Protein AF-T1ENY6-F1 (afdb_monomer_lite)

Foldseek 3Di:
DPPPPPVPVVVVVVVVVVVVVVVCVLCVVVVVQWDWAFDDPVRPDIDTDGHDPDPVVVVVSVVVCCCPVPVVVLVVVLVVVLVVLVVVVVVVVVVVDPVSVVVSVCSNVVSVVVNVVVVVVVVVVVVVVVVVD

Secondary structure (DSSP, 8-state):
------S-HHHHHHHHHHHHHHHHHHHHHHHHHEEEEEESSS--EEEEEE--S-HHHHHHHHHHHIIIIIIHHHHHHHHHHHHHHHHHHHHHHHHT-TTHHHHHHHHHHHHHHHHHHHHHHHHHHHHHHHHT-

Structure (mmCIF, N/CA/C/O backbone):
data_AF-T1ENY6-F1
#
_entry.id   AF-T1ENY6-F1
#
loop_
_atom_site.group_PDB
_atom_site.id
_atom_site.type_symbol
_atom_site.label_atom_id
_atom_site.label_alt_id
_atom_site.label_comp_id
_atom_site.label_asym_id
_atom_site.label_entity_id
_atom_site.label_seq_id
_atom_site.pdbx_PDB_ins_code
_atom_site.Cartn_x
_atom_site.Cartn_y
_atom_site.Cartn_z
_atom_site.occupancy
_atom_site.B_iso_or_equiv
_atom_site.auth_seq_id
_atom_site.auth_comp_id
_atom_site.auth_asym_id
_atom_site.auth_atom_id
_atom_site.pdbx_PDB_model_num
ATOM 1 N N . MET A 1 1 ? -15.141 -13.770 32.856 1.00 39.59 1 MET A N 1
ATOM 2 C CA . MET A 1 1 ? -15.624 -13.170 31.593 1.00 39.59 1 MET A CA 1
ATOM 3 C C . MET A 1 1 ? -14.987 -13.923 30.437 1.00 39.59 1 MET A C 1
ATOM 5 O O . MET A 1 1 ? -13.797 -13.775 30.210 1.00 39.59 1 MET A O 1
ATOM 9 N N . GLN A 1 2 ? -15.737 -14.799 29.772 1.00 44.44 2 GLN A N 1
ATOM 10 C CA . GLN A 1 2 ? -15.244 -15.564 28.627 1.00 44.44 2 GLN A CA 1
ATOM 11 C C . GLN A 1 2 ? -15.542 -14.727 27.383 1.00 44.44 2 GLN A C 1
ATOM 13 O O . GLN A 1 2 ? -16.673 -14.707 26.898 1.00 44.44 2 GLN A O 1
ATOM 18 N N . THR A 1 3 ? -14.568 -13.939 26.927 1.00 48.69 3 THR A N 1
ATOM 19 C CA . THR A 1 3 ? -14.699 -13.178 25.684 1.00 48.69 3 THR A CA 1
ATOM 20 C C . THR A 1 3 ? -14.804 -14.187 24.548 1.00 48.69 3 THR A C 1
ATOM 22 O O . THR A 1 3 ? -13.827 -14.809 24.137 1.00 48.69 3 THR A O 1
ATOM 25 N N . ARG A 1 4 ? -16.028 -14.419 24.063 1.00 56.47 4 ARG A N 1
ATOM 26 C CA . ARG A 1 4 ? -16.267 -15.185 22.842 1.00 56.47 4 ARG A CA 1
ATOM 27 C C . ARG A 1 4 ? -15.670 -14.366 21.694 1.00 56.47 4 ARG A C 1
ATOM 29 O O . ARG A 1 4 ? -16.382 -13.607 21.046 1.00 56.47 4 ARG A O 1
ATOM 36 N N . PHE A 1 5 ? -14.370 -14.511 21.431 1.00 57.78 5 PHE A N 1
ATOM 37 C CA . PHE A 1 5 ? -13.745 -14.124 20.165 1.00 57.78 5 PHE A CA 1
ATOM 38 C C . PHE A 1 5 ? -14.267 -15.065 19.064 1.00 57.78 5 PHE A C 1
ATOM 40 O O . PHE A 1 5 ? -13.518 -15.760 18.388 1.00 57.78 5 PHE A O 1
ATOM 47 N N . ASN A 1 6 ? -15.582 -15.071 18.842 1.00 52.31 6 ASN A N 1
ATOM 48 C CA . ASN A 1 6 ? -16.212 -15.638 17.655 1.00 52.31 6 ASN A CA 1
ATOM 49 C C . ASN A 1 6 ? -1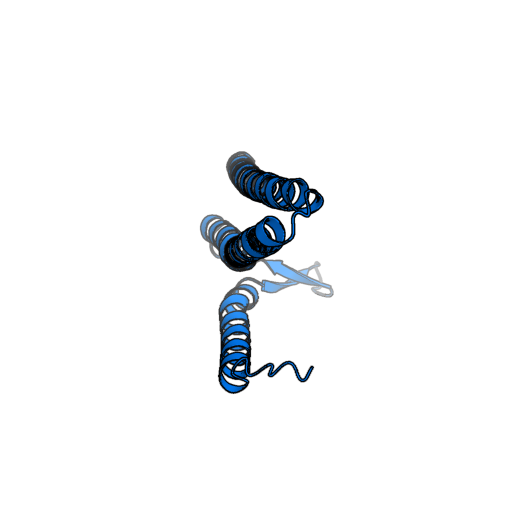5.992 -14.703 16.447 1.00 52.31 6 ASN A C 1
ATOM 51 O O . ASN A 1 6 ? -16.836 -14.611 15.557 1.00 52.31 6 ASN A O 1
ATOM 55 N N . CYS A 1 7 ? -14.843 -14.016 16.382 1.00 55.97 7 CYS A N 1
ATOM 56 C CA . CYS A 1 7 ? -14.331 -13.483 15.130 1.00 55.97 7 CYS A CA 1
ATOM 57 C C . CYS A 1 7 ? -14.100 -14.689 14.226 1.00 55.97 7 CYS A C 1
ATOM 59 O O . CYS A 1 7 ? -13.120 -15.409 14.379 1.00 55.97 7 CYS A O 1
ATOM 61 N N . THR A 1 8 ? -15.085 -14.954 13.367 1.00 69.19 8 THR A N 1
ATOM 62 C CA . THR A 1 8 ? -15.187 -16.092 12.450 1.00 69.19 8 THR A CA 1
ATOM 63 C C . THR A 1 8 ? -13.803 -16.584 11.992 1.00 69.19 8 THR A C 1
ATOM 65 O O . THR A 1 8 ? -13.239 -16.025 11.053 1.00 69.19 8 THR A O 1
ATOM 68 N N . GLN A 1 9 ? -13.235 -17.620 12.627 1.00 76.81 9 GLN A N 1
ATOM 69 C CA . GLN A 1 9 ? -11.878 -18.087 12.292 1.00 76.81 9 GLN A CA 1
ATOM 70 C C . GLN A 1 9 ? -11.753 -18.467 10.811 1.00 76.81 9 GLN A C 1
ATOM 72 O O . GLN A 1 9 ? -10.713 -18.262 10.192 1.00 76.81 9 GLN A O 1
ATOM 77 N N . ASN A 1 10 ? -12.850 -18.925 10.204 1.00 78.44 10 ASN A N 1
ATOM 78 C CA . ASN A 1 10 ? -12.921 -19.193 8.770 1.00 78.44 10 ASN A CA 1
ATOM 79 C C . ASN A 1 10 ? -12.803 -17.921 7.907 1.00 78.44 10 ASN A C 1
ATOM 81 O O . ASN A 1 10 ? -12.259 -17.996 6.810 1.00 78.44 10 ASN A O 1
ATOM 85 N N . ARG A 1 11 ? -13.262 -16.749 8.375 1.00 80.06 11 ARG A N 1
ATOM 86 C CA . ARG A 1 11 ? -13.056 -15.464 7.676 1.00 80.06 11 ARG A CA 1
ATOM 87 C C . ARG A 1 11 ? -11.612 -14.993 7.805 1.00 80.06 11 ARG A C 1
ATOM 89 O O . ARG A 1 11 ? -11.045 -14.562 6.810 1.00 80.06 11 ARG A O 1
ATOM 96 N N . ALA A 1 12 ? -11.007 -15.139 8.986 1.00 86.44 12 ALA A N 1
ATOM 97 C CA . ALA A 1 12 ? -9.602 -14.790 9.197 1.00 86.44 12 ALA A CA 1
ATOM 98 C C . ALA A 1 12 ? -8.673 -15.636 8.310 1.00 86.44 12 ALA A C 1
ATOM 100 O O . ALA A 1 12 ? -7.835 -15.087 7.603 1.00 86.44 12 ALA A O 1
ATOM 101 N N . LYS A 1 13 ? -8.888 -16.959 8.256 1.00 87.12 13 LYS A N 1
ATOM 102 C CA . LYS A 1 13 ? -8.138 -17.861 7.363 1.00 87.12 13 LYS A CA 1
ATOM 103 C C . LYS A 1 13 ? -8.289 -17.471 5.889 1.00 87.12 13 LYS A C 1
ATOM 105 O O . LYS A 1 13 ? -7.290 -17.370 5.187 1.00 87.12 13 LYS A O 1
ATOM 110 N N . LYS A 1 14 ? -9.516 -17.177 5.434 1.00 88.75 14 LYS A N 1
ATOM 111 C CA . LYS A 1 14 ? -9.771 -16.693 4.064 1.00 88.75 14 LYS A CA 1
ATOM 112 C C . LYS A 1 14 ? -9.049 -15.375 3.767 1.00 88.75 14 LYS A C 1
ATOM 114 O O . LYS A 1 14 ? -8.467 -15.245 2.697 1.00 88.75 14 LYS A O 1
ATOM 119 N N . MET A 1 15 ? -9.052 -14.430 4.709 1.00 89.25 15 MET A N 1
ATOM 120 C CA . MET A 1 15 ? -8.352 -13.150 4.567 1.00 89.25 15 MET A CA 1
ATOM 121 C C . MET A 1 15 ? -6.840 -13.349 4.449 1.00 89.25 15 MET A C 1
ATOM 123 O O . MET A 1 15 ? -6.220 -12.759 3.574 1.00 89.25 15 MET A O 1
ATOM 127 N N . VAL A 1 16 ? -6.254 -14.221 5.274 1.00 92.56 16 VAL A N 1
ATOM 128 C CA . VAL A 1 16 ? -4.821 -14.539 5.208 1.00 92.56 16 VAL A CA 1
ATOM 129 C C . VAL A 1 16 ? -4.467 -15.166 3.858 1.00 92.56 16 VAL A C 1
ATOM 131 O O . VAL A 1 16 ? -3.547 -14.688 3.202 1.00 92.56 16 VAL A O 1
ATOM 134 N N . CYS A 1 17 ? -5.220 -16.167 3.390 1.00 94.00 17 CYS A N 1
ATOM 135 C CA . CYS A 1 17 ? -4.996 -16.760 2.065 1.00 94.00 17 CYS A CA 1
ATOM 136 C C . CYS A 1 17 ? -5.106 -15.727 0.934 1.00 94.00 17 CYS A C 1
ATOM 138 O O . CYS A 1 17 ? -4.299 -15.745 0.004 1.00 94.00 17 CYS A O 1
ATOM 140 N N . PHE A 1 18 ? -6.077 -14.814 1.021 1.00 93.19 18 PHE A N 1
ATOM 141 C CA . PHE A 1 18 ? -6.242 -13.735 0.052 1.00 93.19 18 PHE A CA 1
ATOM 142 C C . PHE A 1 18 ? -5.043 -12.781 0.051 1.00 93.19 18 PHE A C 1
ATOM 144 O O . PHE A 1 18 ? -4.493 -12.512 -1.012 1.00 93.19 18 PHE A O 1
ATOM 151 N N . VAL A 1 19 ? -4.595 -12.330 1.228 1.00 92.69 19 VAL A N 1
ATOM 152 C CA . VAL A 1 19 ? -3.431 -11.440 1.363 1.00 92.69 19 VAL A CA 1
ATOM 153 C C . VAL A 1 19 ? -2.178 -12.097 0.799 1.00 92.69 19 VAL A C 1
ATOM 155 O O . VAL A 1 19 ? -1.486 -11.472 0.009 1.00 92.69 19 VAL A O 1
ATOM 158 N N . TRP A 1 20 ? -1.910 -13.362 1.125 1.00 95.62 20 TRP A N 1
ATOM 159 C CA . TRP A 1 20 ? -0.756 -14.080 0.573 1.00 95.62 20 TRP A CA 1
ATOM 160 C C . TRP A 1 20 ? -0.804 -14.193 -0.951 1.00 95.62 20 TRP A C 1
ATOM 162 O O . TRP A 1 20 ? 0.194 -13.926 -1.616 1.00 95.62 20 TRP A O 1
ATOM 172 N N . SER A 1 21 ? -1.967 -14.547 -1.502 1.00 95.62 21 SER A N 1
ATOM 173 C CA . SER A 1 21 ? -2.147 -14.651 -2.955 1.00 95.62 21 SER A CA 1
ATOM 174 C C . SER A 1 21 ? -1.920 -13.299 -3.631 1.00 95.62 21 SER A C 1
ATOM 176 O O . SER A 1 21 ? -1.188 -13.209 -4.614 1.00 95.62 21 SER A O 1
ATOM 178 N N . LEU A 1 22 ? -2.494 -12.233 -3.065 1.00 90.81 22 LEU A N 1
ATOM 179 C CA . LEU A 1 22 ? -2.331 -10.875 -3.564 1.00 90.81 22 LEU A CA 1
ATOM 180 C C . LEU A 1 22 ? -0.868 -10.421 -3.476 1.00 90.81 22 LEU A C 1
ATOM 182 O O . LEU A 1 22 ? -0.353 -9.891 -4.451 1.00 90.81 22 LEU A O 1
ATOM 186 N N . SER A 1 23 ? -0.170 -10.691 -2.371 1.00 91.06 23 SER A N 1
ATOM 187 C CA . SER A 1 23 ? 1.251 -10.361 -2.214 1.00 91.06 23 SER A CA 1
ATOM 188 C C . SER A 1 23 ? 2.124 -11.014 -3.287 1.00 91.06 23 SER A C 1
ATOM 190 O O . SER A 1 23 ? 2.998 -10.351 -3.839 1.00 91.06 23 SER A O 1
ATOM 192 N N . ILE A 1 24 ? 1.876 -12.283 -3.629 1.00 92.38 24 ILE A N 1
ATOM 193 C CA . ILE A 1 24 ? 2.621 -12.984 -4.689 1.00 92.38 24 ILE A CA 1
ATOM 194 C C . ILE A 1 24 ? 2.361 -12.331 -6.052 1.00 92.38 24 ILE A C 1
ATOM 196 O O . ILE A 1 24 ? 3.303 -12.044 -6.794 1.00 92.38 24 ILE A O 1
ATOM 200 N N . ILE A 1 25 ? 1.095 -12.046 -6.369 1.00 91.12 25 ILE A N 1
ATOM 201 C CA . ILE A 1 25 ? 0.712 -11.388 -7.627 1.00 91.12 25 ILE A CA 1
ATOM 202 C C . ILE A 1 25 ? 1.365 -10.007 -7.727 1.00 91.12 25 ILE A C 1
ATOM 204 O O . ILE A 1 25 ? 1.945 -9.674 -8.759 1.00 91.12 25 ILE A O 1
ATOM 208 N N . LEU A 1 26 ? 1.318 -9.219 -6.650 1.00 87.44 26 LEU A N 1
ATOM 209 C CA . LEU A 1 26 ? 1.869 -7.868 -6.640 1.00 87.44 26 LEU A CA 1
ATOM 210 C C . LEU A 1 26 ? 3.406 -7.849 -6.697 1.00 87.44 26 LEU A C 1
ATOM 212 O O . LEU A 1 26 ? 3.980 -6.931 -7.278 1.00 87.44 26 LEU A O 1
ATOM 216 N N . ALA A 1 27 ? 4.074 -8.865 -6.144 1.00 88.50 27 ALA A N 1
ATOM 217 C CA . ALA A 1 27 ? 5.532 -8.995 -6.181 1.00 88.50 27 ALA A CA 1
ATOM 218 C C . ALA A 1 27 ? 6.066 -9.541 -7.517 1.00 88.50 27 ALA A C 1
ATOM 220 O O . ALA A 1 27 ? 7.218 -9.300 -7.867 1.00 88.50 27 ALA A O 1
ATOM 221 N N . THR A 1 28 ? 5.237 -10.251 -8.285 1.00 88.06 28 THR A N 1
ATOM 222 C CA . THR A 1 28 ? 5.598 -10.837 -9.587 1.00 88.06 28 THR A CA 1
ATOM 223 C C . THR A 1 28 ? 6.290 -9.850 -10.552 1.00 88.06 28 THR A C 1
ATOM 225 O O . THR A 1 28 ? 7.360 -10.186 -11.060 1.00 88.06 28 THR A O 1
ATOM 228 N N . PRO A 1 29 ? 5.777 -8.629 -10.802 1.00 83.75 29 PRO A N 1
ATOM 229 C CA . PRO A 1 29 ? 6.436 -7.655 -11.684 1.00 83.75 29 PRO A CA 1
ATOM 230 C C . PRO A 1 29 ? 7.827 -7.194 -11.215 1.00 83.75 29 PRO A C 1
ATOM 232 O O . PRO A 1 29 ? 8.639 -6.805 -12.053 1.00 83.75 29 PRO A O 1
ATOM 235 N N . ILE A 1 30 ? 8.144 -7.284 -9.915 1.00 85.06 30 ILE A N 1
ATOM 236 C CA . ILE A 1 30 ? 9.487 -6.968 -9.392 1.00 85.06 30 ILE A CA 1
ATOM 237 C C . ILE A 1 30 ? 10.517 -7.933 -9.985 1.00 85.06 30 ILE A C 1
ATOM 239 O O . ILE A 1 30 ? 11.586 -7.506 -10.410 1.00 85.06 30 ILE A O 1
ATOM 243 N N . LEU A 1 31 ? 10.169 -9.221 -10.065 1.00 84.06 31 LEU A N 1
ATOM 244 C CA . LEU A 1 31 ? 11.055 -10.264 -10.582 1.00 84.06 31 LEU A CA 1
ATOM 245 C C . LEU A 1 31 ? 11.354 -10.077 -12.072 1.00 84.06 31 LEU A C 1
ATOM 247 O O . LEU A 1 31 ? 12.466 -10.347 -12.503 1.00 84.06 31 LEU A O 1
ATOM 251 N N . TYR A 1 32 ? 10.389 -9.576 -12.848 1.00 82.25 32 TYR A N 1
ATOM 252 C CA . TYR A 1 32 ? 10.604 -9.260 -14.263 1.00 82.25 32 TYR A CA 1
ATOM 253 C C . TYR A 1 32 ? 11.472 -8.015 -14.461 1.00 82.25 32 TYR A C 1
ATOM 255 O O . TYR A 1 32 ? 12.272 -7.963 -15.390 1.00 82.25 32 TYR A O 1
ATOM 263 N N . GLY A 1 33 ? 11.322 -7.011 -13.593 1.00 80.62 33 GLY A N 1
ATOM 264 C CA . GLY A 1 33 ? 12.113 -5.783 -13.654 1.00 80.62 33 GLY A CA 1
ATOM 265 C C . GLY A 1 33 ? 13.551 -5.943 -13.155 1.00 80.62 33 GLY A C 1
ATOM 266 O O . GLY A 1 33 ? 14.366 -5.055 -13.389 1.00 80.62 33 GLY A O 1
ATOM 267 N N . GLN A 1 34 ? 13.886 -7.039 -12.468 1.00 82.94 34 GLN A N 1
ATOM 268 C CA . GLN A 1 34 ? 15.217 -7.301 -11.918 1.00 82.94 34 GLN A CA 1
ATOM 269 C C . GLN A 1 34 ? 15.977 -8.312 -12.780 1.00 82.94 34 GLN A C 1
ATOM 271 O O . GLN A 1 34 ? 15.566 -9.458 -12.918 1.00 82.94 34 GLN A O 1
ATOM 276 N N . SER A 1 35 ? 17.113 -7.904 -13.349 1.00 83.44 35 SER A N 1
AT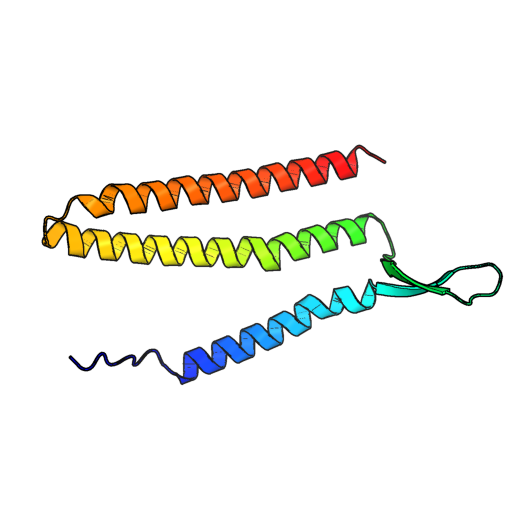OM 277 C CA . SER A 1 35 ? 17.969 -8.780 -14.158 1.00 83.44 35 SER A CA 1
ATOM 278 C C . SER A 1 35 ? 19.392 -8.819 -13.607 1.00 83.44 35 SER A C 1
ATOM 280 O O . SER A 1 35 ? 19.970 -7.786 -13.264 1.00 83.44 35 SER A O 1
ATOM 282 N N . LEU A 1 36 ? 19.969 -10.021 -13.526 1.00 84.19 36 LEU A N 1
ATOM 283 C CA . LEU A 1 36 ? 21.364 -10.220 -13.140 1.00 84.19 36 LEU A CA 1
ATOM 284 C C . LEU A 1 36 ? 22.262 -9.936 -14.348 1.00 84.19 36 LEU A C 1
ATOM 286 O O . LEU A 1 36 ? 22.125 -10.586 -15.384 1.00 84.19 36 LEU A O 1
ATOM 290 N N . ARG A 1 37 ? 23.175 -8.972 -14.227 1.00 81.56 37 ARG A N 1
ATOM 291 C CA . ARG A 1 37 ? 24.083 -8.588 -15.312 1.00 81.56 37 ARG A CA 1
ATOM 292 C C . ARG A 1 37 ? 25.535 -8.713 -14.875 1.00 81.56 37 ARG A C 1
ATOM 294 O O . ARG A 1 37 ? 25.875 -8.292 -13.773 1.00 81.56 37 ARG A O 1
ATOM 301 N N . ALA A 1 38 ? 26.366 -9.260 -15.758 1.00 80.75 38 ALA A N 1
ATOM 302 C CA . ALA A 1 38 ? 27.807 -9.311 -15.567 1.00 80.75 38 ALA A CA 1
ATOM 303 C C . ALA A 1 38 ? 28.437 -7.912 -15.701 1.00 80.75 38 ALA A C 1
ATOM 305 O O . ALA A 1 38 ? 27.982 -7.078 -16.492 1.00 80.75 38 ALA A O 1
ATOM 306 N N . VAL A 1 39 ? 29.474 -7.666 -14.914 1.00 73.38 39 VAL A N 1
ATOM 307 C CA . VAL A 1 39 ? 30.219 -6.414 -14.782 1.00 73.38 39 VAL A CA 1
ATOM 308 C C . VAL A 1 39 ? 31.693 -6.731 -14.801 1.00 73.38 39 VAL A C 1
ATOM 310 O O . VAL A 1 39 ? 32.138 -7.614 -14.075 1.00 73.38 39 VAL A O 1
ATOM 313 N N . GLY A 1 40 ? 32.450 -5.951 -15.559 1.00 71.12 40 GLY A N 1
ATOM 314 C CA . GLY A 1 40 ? 33.889 -6.127 -15.704 1.00 71.12 40 GLY A CA 1
ATOM 315 C C . GLY A 1 40 ? 34.243 -6.605 -17.105 1.00 71.12 40 GLY A C 1
ATOM 316 O O . GLY A 1 40 ? 33.402 -7.172 -17.801 1.00 71.12 40 GLY A O 1
ATOM 317 N N . GLU A 1 41 ? 35.481 -6.338 -17.514 1.00 69.00 41 GLU A N 1
ATOM 318 C CA . GLU A 1 41 ? 36.016 -6.760 -18.816 1.00 69.00 41 GLU A CA 1
ATOM 319 C C . GLU A 1 41 ? 36.039 -8.294 -18.958 1.00 69.00 41 GLU A C 1
ATOM 321 O O . GLU A 1 41 ? 35.811 -8.790 -20.058 1.00 69.00 41 GLU A O 1
ATOM 326 N N . ASP A 1 42 ? 36.168 -9.024 -17.841 1.00 74.75 42 ASP A N 1
ATOM 327 C CA . ASP A 1 42 ? 36.207 -10.496 -17.793 1.00 74.75 42 ASP A CA 1
ATOM 328 C C . ASP A 1 42 ? 34.899 -11.157 -17.301 1.00 74.75 42 ASP A C 1
ATOM 330 O O . ASP A 1 42 ? 34.773 -12.378 -17.297 1.00 74.75 42 ASP A O 1
ATOM 334 N N . GLY A 1 43 ? 33.884 -10.374 -16.910 1.00 69.81 43 GLY A N 1
ATOM 335 C CA . GLY A 1 43 ? 32.578 -10.909 -16.493 1.00 69.81 43 GLY A CA 1
ATOM 336 C C . GLY A 1 43 ? 32.527 -11.588 -15.112 1.00 69.81 43 GLY A C 1
ATOM 337 O O . GLY A 1 43 ? 31.533 -12.246 -14.809 1.00 69.81 43 GLY A O 1
ATOM 338 N N . ASP A 1 44 ? 33.543 -11.400 -14.265 1.00 73.94 44 ASP A N 1
ATOM 339 C CA . ASP A 1 44 ? 33.659 -12.063 -12.953 1.00 73.94 44 ASP A CA 1
ATOM 340 C C . ASP A 1 44 ? 32.734 -11.506 -11.854 1.00 73.94 44 ASP A C 1
ATOM 342 O O . ASP A 1 44 ? 32.545 -12.143 -10.814 1.00 73.94 44 ASP A O 1
ATOM 346 N N . LEU A 1 45 ? 32.128 -10.329 -12.050 1.00 78.56 45 LEU A N 1
ATOM 347 C CA . LEU A 1 45 ? 31.167 -9.762 -11.102 1.00 78.56 45 LEU A CA 1
ATOM 348 C C . LEU A 1 45 ? 29.763 -9.758 -11.690 1.00 78.56 45 LEU A C 1
ATOM 350 O O . LEU A 1 45 ? 29.570 -9.421 -12.849 1.00 78.56 45 LEU A O 1
ATOM 354 N N . PHE A 1 46 ? 28.759 -10.059 -10.869 1.00 82.81 46 PHE A N 1
ATOM 355 C CA . PHE A 1 46 ? 27.353 -9.955 -11.250 1.00 82.81 46 PHE A CA 1
ATOM 356 C C . PHE A 1 46 ? 26.621 -9.012 -10.301 1.00 82.81 46 PHE A C 1
ATOM 358 O O . PHE A 1 46 ? 26.680 -9.175 -9.082 1.00 82.81 46 PHE A O 1
ATOM 365 N N . TRP A 1 47 ? 25.885 -8.051 -10.854 1.00 84.12 47 TRP A N 1
ATOM 366 C CA . TRP A 1 47 ? 24.996 -7.177 -10.089 1.00 84.12 47 TRP A CA 1
ATOM 367 C C . TRP A 1 47 ? 23.551 -7.278 -10.575 1.00 84.12 47 TRP A C 1
ATOM 369 O O . TRP A 1 47 ? 23.273 -7.484 -11.757 1.00 84.12 47 TRP A O 1
ATOM 379 N N . CYS A 1 48 ? 22.613 -7.164 -9.638 1.00 85.00 48 CYS A N 1
ATOM 380 C CA . CYS A 1 48 ? 21.191 -7.116 -9.947 1.00 85.00 48 CYS A CA 1
ATOM 381 C C . CYS A 1 48 ? 20.826 -5.680 -10.330 1.00 85.00 48 CYS A C 1
ATOM 383 O O . CYS A 1 48 ? 20.888 -4.778 -9.493 1.00 85.00 48 CYS A O 1
ATOM 385 N N . VAL A 1 49 ? 20.470 -5.465 -11.596 1.00 82.00 49 VAL A N 1
ATOM 386 C CA . VAL A 1 49 ? 20.133 -4.145 -12.136 1.00 82.00 49 VAL A CA 1
ATOM 387 C C . VAL A 1 49 ? 18.658 -4.128 -12.528 1.00 82.00 49 VAL A C 1
ATOM 389 O O . VAL A 1 49 ? 18.138 -5.094 -13.091 1.00 82.00 49 VAL A O 1
ATOM 392 N N . LYS A 1 50 ? 17.970 -3.020 -12.226 1.00 81.38 50 LYS A N 1
ATOM 393 C CA . LY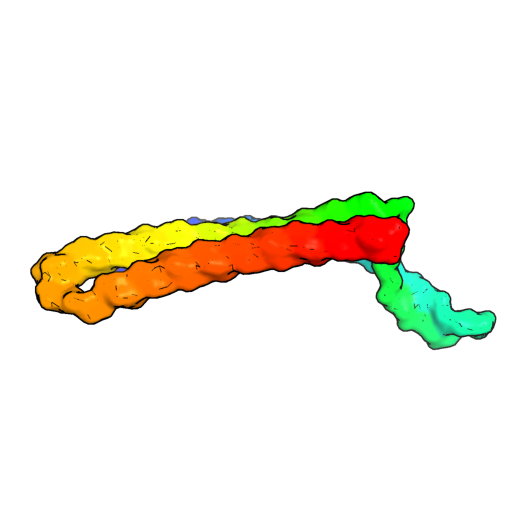S A 1 50 ? 16.604 -2.781 -12.704 1.00 81.38 50 LYS A CA 1
ATOM 394 C C . LYS A 1 50 ? 16.638 -2.544 -14.215 1.00 81.38 50 LYS A C 1
ATOM 396 O O . LYS A 1 50 ? 17.251 -1.580 -14.670 1.00 81.38 50 LYS A O 1
ATOM 401 N N . MET A 1 51 ? 15.982 -3.403 -14.984 1.00 79.50 51 MET A N 1
ATOM 402 C CA . MET A 1 51 ? 15.961 -3.347 -16.442 1.00 79.50 51 MET A CA 1
ATOM 403 C C . MET A 1 51 ? 14.517 -3.172 -16.914 1.00 79.50 51 MET A C 1
ATOM 405 O O . MET A 1 51 ? 13.794 -4.128 -17.169 1.00 79.50 51 MET A O 1
ATOM 409 N N . TRP A 1 52 ? 14.085 -1.914 -16.985 1.00 82.19 52 TRP A N 1
ATOM 410 C CA . TRP A 1 52 ? 12.751 -1.553 -17.458 1.00 82.19 52 TRP A CA 1
ATOM 411 C C . TRP A 1 52 ? 12.793 -1.150 -18.938 1.00 82.19 52 TRP A C 1
ATOM 413 O O . TRP A 1 52 ? 13.730 -0.466 -19.352 1.00 82.19 52 TRP A O 1
ATOM 423 N N . PRO A 1 53 ? 11.773 -1.511 -19.740 1.00 81.75 53 PRO A N 1
ATOM 424 C CA . PRO A 1 53 ? 11.745 -1.223 -21.178 1.00 81.75 53 PRO A CA 1
ATOM 425 C C . PRO A 1 53 ? 11.676 0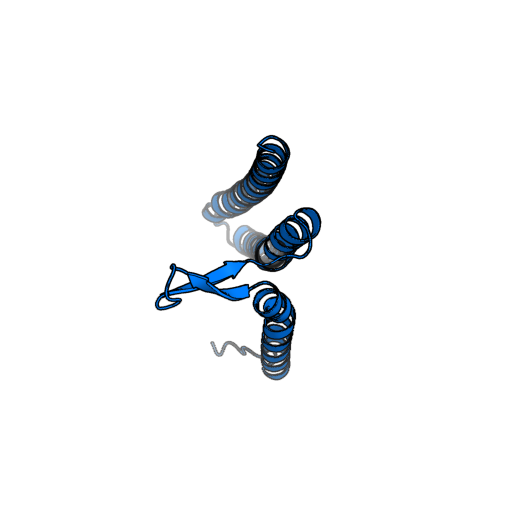.279 -21.483 1.00 81.75 53 PRO A C 1
ATOM 427 O O . PRO A 1 53 ? 12.066 0.721 -22.559 1.00 81.75 53 PRO A O 1
ATOM 430 N N . SER A 1 54 ? 11.177 1.081 -20.541 1.00 84.00 54 SER A N 1
ATOM 431 C CA . SER A 1 54 ? 11.205 2.536 -20.625 1.00 84.00 54 SER A CA 1
ATOM 432 C C . SER A 1 54 ? 11.211 3.159 -19.232 1.00 84.00 54 SER A C 1
ATOM 434 O O . SER A 1 54 ? 10.708 2.578 -18.267 1.00 84.00 54 SER A O 1
ATOM 436 N N . LYS A 1 55 ? 11.714 4.395 -19.146 1.00 80.38 55 LYS A N 1
ATOM 437 C CA . LYS A 1 55 ? 11.667 5.206 -17.921 1.00 80.38 55 LYS A CA 1
ATOM 438 C C . LYS A 1 55 ? 10.243 5.508 -17.455 1.00 80.38 55 LYS A C 1
ATOM 440 O O . LYS A 1 55 ? 10.010 5.648 -16.260 1.00 80.38 55 LYS A O 1
ATOM 445 N N . ALA A 1 56 ? 9.282 5.566 -18.376 1.00 79.75 56 ALA A N 1
ATOM 446 C CA . ALA A 1 56 ? 7.875 5.747 -18.035 1.00 79.75 56 ALA A CA 1
ATOM 447 C C . ALA A 1 56 ? 7.308 4.529 -17.286 1.00 79.75 56 ALA A C 1
ATOM 449 O O . ALA A 1 56 ? 6.613 4.696 -16.287 1.00 79.75 56 ALA A O 1
ATOM 450 N N . VAL A 1 57 ? 7.644 3.311 -17.729 1.00 81.31 57 VAL A N 1
ATOM 451 C CA . VAL A 1 57 ? 7.196 2.063 -17.088 1.00 81.31 57 VAL A CA 1
ATOM 452 C C . VAL A 1 57 ? 7.857 1.873 -15.722 1.00 81.31 57 VAL A C 1
ATOM 454 O O . VAL A 1 57 ? 7.172 1.511 -14.771 1.00 81.31 57 VAL A O 1
ATOM 457 N N . GLU A 1 58 ? 9.151 2.187 -15.606 1.00 82.62 58 GLU A N 1
ATOM 458 C CA . GLU A 1 58 ? 9.879 2.192 -14.327 1.00 82.62 58 GLU A CA 1
ATOM 459 C C . GLU A 1 58 ? 9.181 3.086 -13.289 1.00 82.62 58 GLU A C 1
ATOM 461 O O . GLU A 1 58 ? 8.847 2.633 -12.195 1.00 82.62 58 GLU A O 1
ATOM 466 N N . ARG A 1 59 ? 8.873 4.334 -13.663 1.00 80.75 59 ARG A N 1
ATOM 467 C CA . ARG A 1 59 ? 8.189 5.294 -12.783 1.00 80.75 59 ARG A CA 1
ATOM 468 C C . ARG A 1 59 ? 6.788 4.828 -12.411 1.00 80.75 59 ARG A C 1
ATOM 470 O O . ARG A 1 59 ? 6.425 4.843 -11.240 1.00 80.75 59 ARG A O 1
ATOM 477 N N . LEU A 1 60 ? 5.999 4.397 -13.396 1.00 82.56 60 LEU A N 1
ATOM 478 C CA . LEU A 1 60 ? 4.634 3.935 -13.153 1.00 82.56 60 LEU A CA 1
ATOM 479 C C . LEU A 1 60 ? 4.612 2.750 -12.177 1.00 82.56 60 LEU A C 1
ATOM 481 O O . LEU A 1 60 ? 3.743 2.691 -11.310 1.00 82.56 60 LEU A O 1
ATOM 485 N N . PHE A 1 61 ? 5.586 1.845 -12.283 1.00 83.88 61 PHE A N 1
ATOM 486 C CA . PHE A 1 61 ? 5.732 0.717 -11.373 1.00 83.88 61 PHE A CA 1
ATOM 487 C C . PHE A 1 61 ? 6.055 1.151 -9.935 1.00 83.88 61 PHE A C 1
ATOM 489 O O . PHE A 1 61 ? 5.434 0.660 -8.990 1.00 83.88 61 PHE A O 1
ATOM 496 N N . GLU A 1 62 ? 6.983 2.092 -9.754 1.00 83.00 62 GLU A N 1
ATOM 497 C CA . GLU A 1 62 ? 7.338 2.615 -8.427 1.00 83.00 62 GLU A CA 1
ATOM 498 C C . GLU A 1 62 ? 6.150 3.314 -7.751 1.00 83.00 62 GLU A C 1
ATOM 500 O O . GLU A 1 62 ? 5.864 3.066 -6.576 1.00 83.00 62 GLU A O 1
ATOM 505 N N . ILE A 1 63 ? 5.394 4.109 -8.514 1.00 82.00 63 ILE A N 1
ATOM 506 C CA . ILE A 1 63 ? 4.149 4.744 -8.061 1.00 82.00 63 ILE A CA 1
ATOM 507 C C . ILE A 1 63 ? 3.121 3.691 -7.649 1.00 82.00 63 ILE A C 1
ATOM 509 O O . ILE A 1 63 ? 2.531 3.766 -6.571 1.00 82.00 63 ILE A O 1
ATOM 513 N N . TRP A 1 64 ? 2.908 2.697 -8.505 1.00 82.19 64 TRP A N 1
ATOM 514 C CA . TRP A 1 64 ? 1.932 1.643 -8.278 1.00 82.19 64 TRP A CA 1
ATOM 515 C C . TRP A 1 64 ? 2.247 0.831 -7.011 1.00 82.19 64 TRP A C 1
ATOM 517 O O . TRP A 1 64 ? 1.348 0.590 -6.203 1.00 82.19 64 TRP A O 1
ATOM 527 N N . MET A 1 65 ? 3.522 0.496 -6.779 1.00 83.56 65 MET A N 1
ATOM 528 C CA . MET A 1 65 ? 3.985 -0.167 -5.553 1.00 83.56 65 MET A CA 1
ATOM 529 C C . MET A 1 65 ? 3.709 0.680 -4.308 1.00 83.56 65 MET A C 1
ATOM 531 O O . MET A 1 65 ? 3.155 0.172 -3.333 1.00 83.56 65 MET A O 1
ATOM 535 N N . LEU A 1 66 ? 4.037 1.973 -4.336 1.00 81.06 66 LEU A N 1
ATOM 536 C CA . LEU A 1 66 ? 3.787 2.875 -3.207 1.00 81.06 66 LEU A CA 1
ATOM 537 C C . LEU A 1 66 ? 2.290 3.001 -2.896 1.00 81.06 66 LEU A C 1
ATOM 539 O O . LEU A 1 66 ? 1.878 2.897 -1.738 1.00 81.06 66 LEU A O 1
ATOM 543 N N . VAL A 1 67 ? 1.450 3.180 -3.914 1.00 80.81 67 VAL A N 1
ATOM 544 C CA . VAL A 1 67 ? 0.004 3.340 -3.713 1.00 80.81 67 VAL A CA 1
ATOM 545 C C . VAL A 1 67 ? -0.622 2.055 -3.167 1.00 80.81 67 VAL A C 1
ATOM 547 O O . VAL A 1 67 ? -1.344 2.098 -2.168 1.00 80.81 67 VAL A O 1
ATOM 550 N N . LEU A 1 68 ? -0.338 0.904 -3.780 1.00 83.12 68 LEU A N 1
ATOM 551 C CA . LEU A 1 68 ? -0.994 -0.348 -3.400 1.00 83.12 68 LEU A CA 1
ATOM 552 C C . LEU A 1 68 ? -0.463 -0.947 -2.097 1.00 83.12 68 LEU A C 1
ATOM 554 O O . LEU A 1 68 ? -1.255 -1.455 -1.305 1.00 83.12 68 LEU A O 1
ATOM 558 N N . VAL A 1 69 ? 0.851 -0.906 -1.870 1.00 84.50 69 VAL A N 1
ATOM 559 C CA . VAL A 1 69 ? 1.475 -1.564 -0.710 1.00 84.50 69 VAL A CA 1
ATOM 560 C C . VAL A 1 69 ? 1.450 -0.668 0.526 1.00 84.50 69 VAL A C 1
ATOM 562 O O . VAL A 1 69 ? 1.370 -1.180 1.640 1.00 84.50 69 VAL A O 1
ATOM 565 N N . LEU A 1 70 ? 1.485 0.658 0.356 1.00 78.75 70 LEU A N 1
ATOM 566 C CA . LEU A 1 70 ? 1.566 1.595 1.477 1.00 78.75 70 LEU A CA 1
ATOM 567 C C . LEU A 1 70 ? 0.279 2.408 1.658 1.00 78.75 70 LEU A C 1
ATOM 569 O O . LEU A 1 70 ? -0.313 2.377 2.737 1.00 78.75 70 LEU A O 1
ATOM 573 N N . SER A 1 71 ? -0.195 3.103 0.619 1.00 80.50 71 SER A N 1
ATOM 574 C CA . SER A 1 71 ? -1.320 4.046 0.760 1.00 80.50 71 SER A CA 1
ATOM 575 C C . SER A 1 71 ? -2.647 3.354 1.096 1.00 80.50 71 SER A C 1
ATOM 577 O O . SER A 1 71 ? -3.355 3.774 2.020 1.00 80.50 71 SER A O 1
ATOM 579 N N . ILE A 1 72 ? -2.980 2.259 0.404 1.00 80.25 72 ILE A N 1
ATOM 580 C CA . ILE A 1 72 ? -4.237 1.532 0.643 1.00 80.25 72 ILE A CA 1
ATOM 581 C C . ILE A 1 72 ? -4.284 0.924 2.056 1.00 80.25 72 ILE A C 1
ATOM 583 O O . ILE A 1 72 ? -5.258 1.196 2.768 1.00 80.25 72 ILE A O 1
ATOM 587 N N . PRO A 1 73 ? -3.275 0.157 2.525 1.00 84.62 73 PRO A N 1
ATOM 588 C CA . PRO A 1 73 ? -3.296 -0.392 3.878 1.00 84.62 73 PRO A CA 1
ATOM 589 C C . PRO A 1 73 ? -3.359 0.691 4.951 1.00 84.62 73 PRO A C 1
ATOM 591 O O . PRO A 1 73 ? -4.146 0.560 5.887 1.00 84.62 73 PRO A O 1
ATOM 594 N N . LEU A 1 74 ? -2.612 1.789 4.797 1.00 79.75 74 LEU A N 1
ATOM 595 C CA . LEU A 1 74 ? -2.689 2.917 5.727 1.00 79.75 74 LEU A CA 1
ATOM 596 C C . LEU A 1 74 ? -4.102 3.503 5.782 1.00 79.75 74 LEU A C 1
ATOM 598 O O . LEU A 1 74 ? -4.654 3.648 6.870 1.00 79.75 74 LEU A O 1
ATOM 602 N N . SER A 1 75 ? -4.724 3.754 4.629 1.00 78.25 75 SER A N 1
ATOM 603 C CA . SER A 1 75 ? -6.097 4.267 4.546 1.00 78.25 75 SER A CA 1
ATOM 604 C C . SER A 1 75 ? -7.092 3.349 5.258 1.00 78.25 75 SER A C 1
ATOM 606 O O . SER A 1 75 ? -7.878 3.808 6.088 1.00 78.25 75 SER A O 1
ATOM 608 N N . VAL A 1 76 ? -7.027 2.039 5.007 1.00 84.81 76 VAL A N 1
ATOM 609 C CA . VAL A 1 76 ? -7.906 1.054 5.660 1.00 84.81 76 VAL A CA 1
ATOM 610 C C . VAL A 1 76 ? -7.710 1.055 7.177 1.00 84.81 76 VAL A C 1
ATOM 612 O O . VAL A 1 76 ? -8.695 1.092 7.920 1.00 84.81 76 VAL A O 1
ATOM 615 N N . MET A 1 77 ? -6.460 1.062 7.645 1.00 83.81 77 MET A N 1
ATOM 616 C CA . MET A 1 77 ? -6.152 1.110 9.077 1.00 83.81 77 MET A CA 1
ATOM 617 C C . MET A 1 77 ? -6.698 2.390 9.715 1.00 83.81 77 MET A C 1
ATOM 619 O O . MET A 1 77 ? -7.292 2.324 10.788 1.00 83.81 77 MET A O 1
ATOM 623 N N . ILE A 1 78 ? -6.580 3.537 9.041 1.00 77.25 78 ILE A N 1
ATOM 624 C CA . ILE A 1 78 ? -7.123 4.819 9.510 1.00 77.25 78 ILE A CA 1
ATOM 625 C C . ILE A 1 78 ? -8.629 4.729 9.707 1.00 77.25 78 ILE A C 1
ATOM 627 O O . ILE A 1 78 ? -9.119 5.024 10.796 1.00 77.25 78 ILE A O 1
ATOM 631 N N . PHE A 1 79 ? -9.372 4.299 8.686 1.00 76.56 79 PHE A N 1
ATOM 632 C CA . PHE A 1 79 ? -10.827 4.195 8.787 1.00 76.56 79 PHE A CA 1
ATOM 633 C C . PHE A 1 79 ? -11.252 3.238 9.905 1.00 76.56 79 PHE A C 1
ATOM 635 O O . PHE A 1 79 ? -12.155 3.564 10.682 1.00 76.56 79 PHE A O 1
ATOM 642 N N . ALA A 1 80 ? -10.569 2.097 10.033 1.00 83.56 80 ALA A N 1
ATOM 643 C CA . ALA A 1 80 ? -10.824 1.136 11.099 1.00 83.56 80 ALA A CA 1
ATOM 644 C C . ALA A 1 80 ? -10.566 1.748 12.486 1.00 83.56 80 ALA A C 1
ATOM 646 O O . ALA A 1 80 ? -11.432 1.679 13.362 1.00 83.56 80 ALA A O 1
ATOM 647 N N . TYR A 1 81 ? -9.421 2.406 12.680 1.00 79.50 81 TYR A N 1
ATOM 648 C CA . TYR A 1 81 ? -9.082 3.045 13.951 1.00 79.50 81 TYR A CA 1
ATOM 649 C C . TYR A 1 81 ? -10.010 4.208 14.291 1.00 79.50 81 TYR A C 1
ATOM 651 O O . TYR A 1 81 ? -10.400 4.340 15.448 1.00 79.50 81 TYR A O 1
ATOM 659 N N . VAL A 1 82 ? -10.445 5.005 13.313 1.00 76.19 82 VAL A N 1
ATOM 660 C CA . VAL A 1 82 ? -11.436 6.070 13.530 1.00 76.19 82 VAL A CA 1
ATOM 661 C C . VAL A 1 82 ? -12.765 5.493 14.007 1.00 76.19 82 VAL A C 1
ATOM 663 O O . VAL A 1 82 ? -13.346 6.020 14.957 1.00 76.19 82 VAL A O 1
ATOM 666 N N . GLY A 1 83 ? -13.237 4.404 13.394 1.00 80.81 83 GLY A N 1
ATOM 667 C CA . GLY A 1 83 ? -14.438 3.698 13.845 1.00 80.81 83 GLY A CA 1
ATOM 668 C C . GLY A 1 83 ? -14.305 3.207 15.288 1.00 80.81 83 GLY A C 1
ATOM 669 O O . GLY A 1 83 ? -15.173 3.483 16.116 1.00 80.81 83 GLY A O 1
ATOM 670 N N . ILE A 1 84 ? -13.175 2.572 15.613 1.00 83.94 84 ILE A N 1
ATOM 671 C CA . ILE A 1 84 ? -12.863 2.102 16.971 1.00 83.94 84 ILE A CA 1
ATOM 672 C C . ILE A 1 84 ? -12.842 3.274 17.964 1.00 83.94 84 ILE A C 1
ATOM 674 O O . ILE A 1 84 ? -13.468 3.194 19.019 1.00 83.94 84 ILE A O 1
ATOM 678 N N . CYS A 1 85 ? -12.184 4.387 17.626 1.00 76.69 85 CYS A N 1
ATOM 679 C CA . CYS A 1 85 ? -12.126 5.581 18.469 1.00 76.69 85 CYS A CA 1
ATOM 680 C C . CYS A 1 85 ? -13.502 6.225 18.686 1.00 76.69 85 CYS A C 1
ATOM 682 O O . CYS A 1 85 ? -13.764 6.708 19.785 1.00 76.69 85 CYS A O 1
ATOM 684 N N . ARG A 1 86 ? -14.381 6.231 17.675 1.00 75.56 86 ARG A N 1
ATOM 685 C CA . ARG A 1 86 ? -15.758 6.746 17.795 1.00 75.56 86 ARG A CA 1
ATOM 686 C C . ARG A 1 86 ? -16.610 5.890 18.728 1.00 75.56 86 ARG A C 1
ATOM 688 O O . ARG A 1 86 ? -17.325 6.436 19.563 1.00 75.56 86 ARG A O 1
ATOM 695 N N . GLU A 1 87 ? -16.503 4.572 18.622 1.00 82.44 87 GLU A N 1
ATOM 696 C CA . GLU A 1 87 ? -17.233 3.661 19.506 1.00 82.44 87 GLU A CA 1
ATOM 697 C C . GLU A 1 87 ? -16.734 3.783 20.951 1.00 82.44 87 GLU A C 1
ATOM 699 O O . GLU A 1 87 ? -17.511 3.971 21.887 1.00 82.44 87 GLU A O 1
ATOM 704 N N . LEU A 1 88 ? -15.408 3.798 21.122 1.00 80.31 88 LEU A N 1
ATOM 705 C CA . LEU A 1 88 ? -14.753 4.070 22.399 1.00 80.31 88 LEU A CA 1
ATOM 706 C C . LEU A 1 88 ? -15.220 5.404 22.993 1.00 80.31 88 LEU A C 1
ATOM 708 O O . LEU A 1 88 ? -15.515 5.471 24.185 1.00 80.31 88 LEU A O 1
ATOM 712 N N . TRP A 1 89 ? -15.321 6.453 22.174 1.00 72.12 89 TRP A N 1
ATOM 713 C CA . TRP A 1 89 ? -15.812 7.765 22.590 1.00 72.12 89 TRP A CA 1
ATOM 714 C C . TRP A 1 89 ? -17.227 7.696 23.162 1.00 72.12 89 TRP A C 1
ATOM 716 O O . TRP A 1 89 ? -17.468 8.235 24.239 1.00 72.12 89 TRP A O 1
ATOM 726 N N . ASN A 1 90 ? -18.142 7.002 22.484 1.00 77.44 90 ASN A N 1
ATOM 727 C CA . ASN A 1 90 ? -19.528 6.865 22.926 1.00 77.44 90 ASN A CA 1
ATOM 728 C C . ASN A 1 90 ? -19.617 6.132 24.278 1.00 77.44 90 ASN A C 1
ATOM 730 O O . ASN A 1 90 ? -20.244 6.608 25.227 1.00 77.44 90 ASN A O 1
ATOM 734 N N . VAL A 1 91 ? -18.878 5.026 24.413 1.00 77.56 91 VAL A N 1
ATOM 735 C CA . VAL A 1 91 ? -18.814 4.245 25.658 1.00 77.56 91 VAL A CA 1
ATOM 736 C C . VAL A 1 91 ? -18.175 5.042 26.802 1.00 77.56 91 VAL A C 1
ATOM 738 O O . VAL A 1 91 ? -18.608 4.934 27.949 1.00 77.56 91 VAL A O 1
ATOM 741 N N . MET A 1 92 ? -17.150 5.853 26.526 1.00 72.75 92 MET A N 1
ATOM 742 C CA . MET A 1 92 ? -16.468 6.659 27.546 1.00 72.75 92 MET A CA 1
ATOM 743 C C . MET A 1 92 ? -17.228 7.925 27.931 1.00 72.75 92 MET A C 1
ATOM 745 O O . MET A 1 92 ? -17.191 8.301 29.100 1.00 72.75 92 MET A O 1
ATOM 749 N N . ALA A 1 93 ? -17.958 8.546 27.003 1.00 68.69 93 ALA A N 1
ATOM 750 C CA . ALA A 1 93 ? -18.876 9.640 27.311 1.00 68.69 93 ALA A CA 1
ATOM 751 C C . ALA A 1 93 ? -19.954 9.175 28.299 1.00 68.69 93 ALA A C 1
ATOM 753 O O . ALA A 1 93 ? -20.246 9.876 29.265 1.00 68.69 93 ALA A O 1
ATOM 754 N N . MET A 1 94 ? -20.443 7.941 28.135 1.00 73.31 94 MET A N 1
ATOM 755 C CA . MET A 1 94 ? -21.349 7.306 29.095 1.00 73.31 94 MET A CA 1
ATOM 756 C C . MET A 1 94 ? -20.694 7.032 30.462 1.00 73.31 94 MET A C 1
ATOM 758 O O . MET A 1 94 ? -21.388 6.945 31.470 1.00 73.31 94 MET A O 1
ATOM 762 N N . ARG A 1 95 ? -19.358 6.917 30.516 1.00 73.50 95 ARG A N 1
ATOM 763 C CA . ARG A 1 95 ? -18.570 6.673 31.741 1.00 73.50 95 ARG A CA 1
ATOM 764 C C . ARG A 1 95 ? -17.929 7.935 32.344 1.00 73.50 95 ARG A C 1
ATOM 766 O O . ARG A 1 95 ? -17.280 7.829 33.379 1.00 73.50 95 ARG A O 1
ATOM 773 N N . GLY A 1 96 ? -18.092 9.113 31.735 1.00 66.50 96 GLY A N 1
ATOM 774 C CA . GLY A 1 96 ? -17.605 10.396 32.264 1.00 66.50 96 GLY A CA 1
ATOM 775 C C . GLY A 1 96 ? -16.082 10.622 32.229 1.00 66.50 96 GLY A C 1
ATOM 776 O O . GLY A 1 96 ? -15.589 11.518 32.913 1.00 66.50 96 GLY A O 1
ATOM 777 N N . THR A 1 97 ? -15.300 9.853 31.459 1.00 62.84 97 THR A N 1
ATOM 778 C CA . THR A 1 97 ? -13.826 9.969 31.443 1.00 62.84 97 THR A CA 1
ATOM 779 C C . THR A 1 97 ? -13.318 10.907 30.331 1.00 62.84 97 THR A C 1
ATOM 781 O O . THR A 1 97 ? -13.345 10.588 29.145 1.00 62.84 97 THR A O 1
ATOM 784 N N . MET A 1 98 ? -12.801 12.089 30.700 1.00 58.72 98 MET A N 1
ATOM 785 C CA . MET A 1 98 ? -12.416 13.154 29.744 1.00 58.72 98 MET A CA 1
ATOM 786 C C . MET A 1 98 ? -11.108 12.917 28.959 1.00 58.72 98 MET A C 1
ATOM 788 O O . MET A 1 98 ? -10.858 13.579 27.950 1.00 58.72 98 MET A O 1
ATOM 792 N N . VAL A 1 99 ? -10.265 11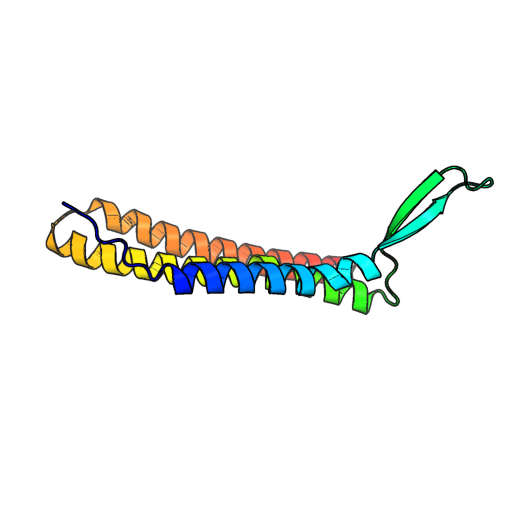.976 29.390 1.00 63.66 99 VAL A N 1
ATOM 793 C CA . VAL A 1 99 ? -8.888 11.798 28.887 1.00 63.66 99 VAL A CA 1
ATOM 794 C C . VAL A 1 99 ? -8.841 11.342 27.419 1.00 63.66 99 VAL A C 1
ATOM 796 O O . VAL A 1 99 ? -7.949 11.740 26.674 1.00 63.66 99 VAL A O 1
ATOM 799 N N . ALA A 1 100 ? -9.839 10.600 26.939 1.00 56.38 100 ALA A N 1
ATOM 800 C CA . ALA A 1 100 ? -9.827 10.027 25.593 1.00 56.38 100 ALA A CA 1
ATOM 801 C C . ALA A 1 100 ? -10.065 11.019 24.438 1.00 56.38 100 ALA A C 1
ATOM 803 O O . ALA A 1 100 ? -9.702 10.725 23.296 1.00 56.38 100 ALA A O 1
ATOM 804 N N . ARG A 1 101 ? -10.628 12.209 24.716 1.00 58.00 101 ARG A N 1
ATOM 805 C CA . ARG A 1 101 ? -11.000 13.201 23.677 1.00 58.00 101 ARG A CA 1
ATOM 806 C C . ARG A 1 101 ? -9.789 13.705 22.923 1.00 58.00 101 ARG A C 1
ATOM 808 O O . ARG A 1 101 ? -9.842 13.966 21.723 1.00 58.00 101 ARG A O 1
ATOM 815 N N . ARG A 1 102 ? -8.692 13.846 23.663 1.00 62.28 102 ARG A N 1
ATOM 816 C CA . ARG A 1 102 ? -7.448 14.415 23.173 1.00 62.28 102 ARG A CA 1
ATOM 817 C C . ARG A 1 102 ? -6.702 13.418 22.290 1.00 62.28 102 ARG A C 1
ATOM 819 O O . ARG A 1 102 ? -6.239 13.809 21.230 1.00 62.28 102 ARG A O 1
ATOM 826 N N . TYR A 1 103 ? -6.683 12.133 22.646 1.00 64.38 103 TYR A N 1
ATOM 827 C CA . TYR A 1 103 ? -5.977 11.110 21.866 1.00 64.38 103 TYR A CA 1
ATOM 828 C C . TYR A 1 103 ? -6.647 10.808 20.520 1.00 64.38 103 TYR A C 1
ATOM 830 O O . TYR A 1 103 ? -5.945 10.699 19.523 1.00 64.38 103 TYR A O 1
ATOM 838 N N . ALA A 1 104 ? -7.981 10.746 20.445 1.00 61.41 104 ALA A N 1
ATOM 839 C CA . ALA A 1 104 ? -8.679 10.471 19.182 1.00 61.41 104 ALA A CA 1
ATOM 840 C C . ALA A 1 104 ? -8.539 11.615 18.159 1.00 61.41 104 ALA A C 1
ATOM 842 O O . ALA A 1 104 ? -8.290 11.368 16.981 1.00 61.41 104 ALA A O 1
ATOM 843 N N . CYS A 1 105 ? -8.651 12.870 18.612 1.00 61.50 105 CYS A N 1
ATOM 844 C CA . CYS A 1 105 ? -8.437 14.042 17.761 1.00 61.50 105 CYS A CA 1
ATOM 845 C C . CYS A 1 105 ? -6.975 14.135 17.302 1.00 61.50 105 CYS A C 1
ATOM 847 O O . CYS A 1 105 ? -6.720 14.383 16.128 1.00 61.50 105 CYS A O 1
ATOM 849 N N . VAL A 1 106 ? -6.018 13.856 18.198 1.00 67.38 106 VAL A N 1
ATOM 850 C CA . VAL A 1 106 ? -4.586 13.834 17.865 1.00 67.38 106 VAL A CA 1
ATOM 851 C C . VAL A 1 106 ? -4.261 12.725 16.869 1.00 67.38 106 VAL A C 1
ATOM 853 O O . VAL A 1 106 ? -3.551 13.005 15.914 1.00 67.38 106 VAL A O 1
ATOM 856 N N . ILE A 1 107 ? -4.797 11.510 17.025 1.00 68.06 107 ILE A N 1
ATOM 857 C CA . ILE A 1 107 ? -4.610 10.430 16.041 1.00 68.06 107 ILE A CA 1
ATOM 858 C C . ILE A 1 107 ? -5.183 10.857 14.688 1.00 68.06 107 ILE A C 1
ATOM 860 O O . ILE A 1 107 ? -4.483 10.793 13.688 1.00 68.06 107 ILE A O 1
ATOM 864 N N . PHE A 1 108 ? -6.409 11.381 14.647 1.00 67.50 108 PHE A N 1
ATOM 865 C CA . PHE A 1 108 ? -7.036 11.813 13.397 1.00 67.50 108 PHE A CA 1
ATOM 866 C C . PHE A 1 108 ? -6.237 12.914 12.677 1.00 67.50 108 PHE A C 1
ATOM 868 O O . PHE A 1 108 ? -5.952 12.793 11.487 1.00 67.50 108 PHE A O 1
ATOM 875 N N . PHE A 1 109 ? -5.822 13.957 13.402 1.00 69.25 109 PHE A N 1
ATOM 876 C CA . PHE A 1 109 ? -5.034 15.058 12.841 1.00 69.25 109 PHE A CA 1
ATOM 877 C C . PHE A 1 109 ? -3.632 14.614 12.431 1.00 69.25 109 PHE A C 1
ATOM 879 O O . PHE A 1 109 ? -3.157 14.988 11.362 1.00 69.25 109 PHE A O 1
ATOM 886 N N . ASN A 1 110 ? -2.971 13.805 13.262 1.00 69.31 110 ASN A N 1
ATOM 887 C CA . ASN A 1 110 ? -1.630 13.314 12.983 1.00 69.31 110 ASN A CA 1
ATOM 888 C C . ASN A 1 110 ? -1.649 12.397 11.760 1.00 69.31 110 ASN A C 1
ATOM 890 O O . ASN A 1 110 ? -0.805 12.542 10.885 1.00 69.31 110 ASN A O 1
ATOM 894 N N . THR A 1 111 ? -2.656 11.535 11.622 1.00 70.19 111 THR A N 1
ATOM 895 C CA . THR A 1 111 ? -2.704 10.630 10.480 1.00 70.19 111 THR A CA 1
ATOM 896 C C . THR A 1 111 ? -3.149 11.303 9.183 1.00 70.19 111 THR A C 1
ATOM 898 O O . THR A 1 111 ? -2.570 11.005 8.143 1.00 70.19 111 THR A O 1
ATOM 901 N N . ILE A 1 112 ? -4.076 12.268 9.215 1.00 72.25 112 ILE A N 1
ATOM 902 C CA . ILE A 1 112 ? -4.364 13.102 8.032 1.00 72.25 112 ILE A CA 1
ATOM 903 C C . ILE A 1 112 ? -3.117 13.890 7.628 1.00 72.25 112 ILE A C 1
ATOM 905 O O . ILE A 1 112 ? -2.783 13.933 6.448 1.00 72.25 112 ILE A O 1
ATOM 909 N N . SER A 1 113 ? -2.402 14.455 8.602 1.00 73.94 113 SER A N 1
ATOM 910 C CA . SER A 1 113 ? -1.150 15.166 8.351 1.00 73.94 113 SER A CA 1
ATOM 911 C C . SER A 1 113 ? -0.103 14.243 7.723 1.00 73.94 113 SER A C 1
ATOM 913 O O . SER A 1 113 ? 0.472 14.594 6.702 1.00 73.94 113 SER A O 1
ATOM 915 N N . LEU A 1 114 ? 0.079 13.022 8.238 1.00 73.06 114 LEU A N 1
ATOM 916 C CA . LEU A 1 114 ? 0.990 12.033 7.654 1.00 73.06 114 LEU A CA 1
ATOM 917 C C . LEU A 1 114 ? 0.573 11.605 6.245 1.00 73.06 114 LEU A C 1
ATOM 919 O O . LEU A 1 114 ? 1.442 11.468 5.391 1.00 73.06 114 LEU A O 1
ATOM 923 N N . CYS A 1 115 ? -0.723 11.434 5.970 1.00 70.44 115 CYS A N 1
ATOM 924 C CA . CYS A 1 115 ? -1.210 11.149 4.621 1.00 70.44 115 CYS A CA 1
ATOM 925 C C . CYS A 1 115 ? -0.906 12.304 3.664 1.00 70.44 115 CYS A C 1
ATOM 927 O O . CYS A 1 115 ? -0.363 12.065 2.592 1.00 70.44 115 CYS A O 1
ATOM 929 N N . VAL A 1 116 ? -1.206 13.546 4.052 1.00 72.19 116 VAL A N 1
ATOM 930 C CA . VAL A 1 116 ? -0.922 14.734 3.232 1.00 72.19 116 VAL A CA 1
ATOM 931 C C . VAL A 1 116 ? 0.581 14.899 3.026 1.00 72.19 116 VAL A C 1
ATOM 933 O O . VAL A 1 116 ? 1.005 15.138 1.905 1.00 72.19 116 VAL A O 1
ATOM 936 N N . ILE A 1 117 ? 1.395 14.695 4.062 1.00 77.62 117 ILE A N 1
ATOM 937 C CA . ILE A 1 117 ? 2.858 14.703 3.958 1.00 77.62 117 ILE A CA 1
ATOM 938 C C . ILE A 1 117 ? 3.324 13.617 2.984 1.00 77.62 117 ILE A C 1
ATOM 940 O O . ILE A 1 117 ? 4.148 13.903 2.126 1.00 77.62 117 ILE A O 1
ATOM 944 N N . PHE A 1 118 ? 2.776 12.401 3.051 1.00 74.94 118 PHE A N 1
ATOM 945 C CA . PHE A 1 118 ? 3.117 11.331 2.111 1.00 74.94 118 PHE A CA 1
ATOM 946 C C . PHE A 1 118 ? 2.725 11.663 0.670 1.00 74.94 118 PHE A C 1
ATOM 948 O O . PHE A 1 118 ? 3.539 11.450 -0.222 1.00 74.94 118 PHE A O 1
ATOM 955 N N . TYR A 1 119 ? 1.524 12.201 0.436 1.00 72.19 119 TYR A N 1
ATOM 956 C CA . TYR A 1 119 ? 1.080 12.619 -0.898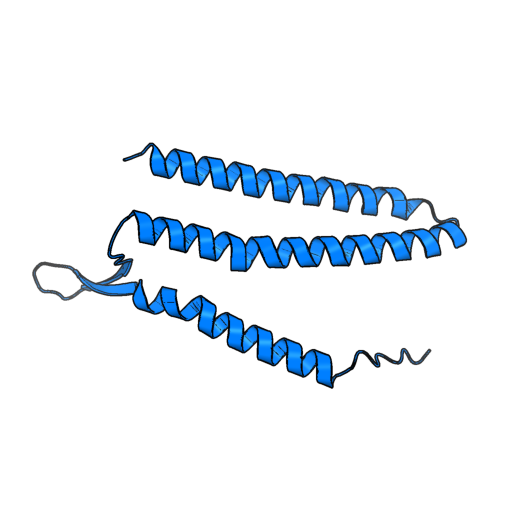 1.00 72.19 119 TYR A CA 1
ATOM 957 C C . TYR A 1 119 ? 1.918 13.783 -1.438 1.00 72.19 119 TYR A C 1
ATOM 959 O O . TYR A 1 119 ? 2.355 13.732 -2.579 1.00 72.19 119 TYR A O 1
ATOM 967 N N . VAL A 1 120 ? 2.226 14.783 -0.609 1.00 74.94 120 VAL A N 1
ATOM 968 C CA . VAL A 1 120 ? 3.056 15.934 -0.997 1.00 74.94 120 VAL A CA 1
ATOM 969 C C . VAL A 1 120 ? 4.501 15.513 -1.253 1.00 74.94 120 VAL A C 1
ATOM 971 O O . VAL A 1 120 ? 5.078 15.946 -2.242 1.00 74.94 120 VAL A O 1
ATOM 974 N N . ILE A 1 121 ? 5.091 14.651 -0.416 1.00 77.00 121 ILE A N 1
ATOM 975 C CA . ILE A 1 121 ? 6.428 14.084 -0.660 1.00 77.00 121 ILE A CA 1
ATOM 976 C C . ILE A 1 121 ? 6.414 13.260 -1.945 1.00 77.00 121 ILE A C 1
ATOM 978 O O . ILE A 1 121 ? 7.350 13.351 -2.729 1.00 77.00 121 ILE A O 1
ATOM 982 N N . PHE A 1 122 ? 5.363 12.480 -2.179 1.00 70.88 122 PHE A N 1
ATOM 983 C CA . PHE A 1 122 ? 5.209 11.696 -3.394 1.00 70.88 122 PHE A CA 1
ATOM 984 C C . PHE A 1 122 ? 5.134 12.588 -4.642 1.00 70.88 122 PHE A C 1
ATOM 986 O O . PHE A 1 122 ? 5.900 12.362 -5.575 1.00 70.88 122 PHE A O 1
ATOM 993 N N . ASP A 1 123 ? 4.313 13.641 -4.634 1.00 72.19 123 ASP A N 1
ATOM 994 C CA . ASP A 1 123 ? 4.244 14.624 -5.721 1.00 72.19 123 ASP A CA 1
ATOM 995 C C . ASP A 1 123 ? 5.573 15.378 -5.897 1.00 72.19 123 ASP A C 1
ATOM 997 O O . ASP A 1 123 ? 6.008 15.593 -7.025 1.00 72.19 123 ASP A O 1
ATOM 1001 N N . TYR A 1 124 ? 6.275 15.718 -4.809 1.00 71.88 124 TYR A N 1
ATOM 1002 C CA . TYR A 1 124 ? 7.601 16.347 -4.863 1.00 71.88 124 TYR A CA 1
ATOM 1003 C C . TYR A 1 124 ? 8.674 15.419 -5.439 1.00 71.88 124 TYR A C 1
ATOM 1005 O O . TYR A 1 124 ? 9.467 15.851 -6.272 1.00 71.88 124 TYR A O 1
ATOM 1013 N N . VAL A 1 125 ? 8.716 14.152 -5.020 1.00 69.88 125 VAL A N 1
ATOM 1014 C CA . VAL A 1 125 ? 9.648 13.142 -5.546 1.00 69.88 125 VAL A CA 1
ATOM 1015 C C . VAL A 1 125 ? 9.336 12.863 -7.011 1.00 69.88 125 VAL A C 1
ATOM 1017 O O . VAL A 1 125 ? 10.259 12.769 -7.820 1.00 69.88 125 VAL A O 1
ATOM 1020 N N . LEU A 1 126 ? 8.055 12.795 -7.376 1.00 67.38 126 LEU A N 1
ATOM 1021 C CA . LEU A 1 126 ? 7.610 12.649 -8.756 1.00 67.38 126 LEU A CA 1
ATOM 1022 C C . LEU A 1 126 ? 8.045 13.856 -9.600 1.00 67.38 126 LEU A C 1
ATOM 1024 O O . LEU A 1 126 ? 8.673 13.676 -10.640 1.00 67.38 126 LEU A O 1
ATOM 1028 N N . PHE A 1 127 ? 7.801 15.078 -9.125 1.00 66.56 127 PHE A N 1
ATOM 1029 C CA . PHE A 1 127 ? 8.169 16.321 -9.806 1.00 66.56 127 PHE A CA 1
ATOM 1030 C C . PHE A 1 127 ? 9.691 16.503 -9.924 1.00 66.56 127 PHE A C 1
ATOM 1032 O O . PHE A 1 127 ? 10.193 16.860 -10.989 1.00 66.56 127 PHE A O 1
ATOM 1039 N N . HIS A 1 128 ? 10.454 16.185 -8.878 1.00 64.69 128 HIS A N 1
ATOM 1040 C CA . HIS A 1 128 ? 11.918 16.251 -8.903 1.00 64.69 128 HIS A CA 1
ATOM 1041 C C . HIS A 1 128 ? 12.521 15.168 -9.812 1.00 64.69 128 HIS A C 1
ATOM 1043 O O . HIS A 1 128 ? 13.480 15.427 -10.535 1.00 64.69 128 HIS A O 1
ATOM 1049 N N . THR A 1 129 ? 11.935 13.969 -9.843 1.00 60.25 129 THR A N 1
ATOM 1050 C CA . THR A 1 129 ? 12.346 12.889 -10.758 1.00 60.25 129 THR A CA 1
ATOM 1051 C C . THR A 1 129 ? 11.987 13.200 -12.215 1.00 60.25 129 THR A C 1
ATOM 1053 O O . THR A 1 129 ? 12.657 12.719 -13.129 1.00 60.25 129 THR A O 1
ATOM 1056 N N . ILE A 1 130 ? 10.949 14.008 -12.454 1.00 57.03 130 ILE A N 1
ATOM 1057 C CA . ILE A 1 130 ? 10.600 14.539 -13.779 1.00 57.03 130 ILE A CA 1
ATOM 1058 C C . ILE A 1 130 ? 11.560 15.665 -14.196 1.00 57.03 130 ILE A C 1
ATOM 1060 O O . ILE A 1 130 ? 11.910 15.724 -15.366 1.00 57.03 130 ILE A O 1
ATOM 1064 N N . SER A 1 131 ? 12.000 16.514 -13.261 1.00 54.28 131 SER A N 1
ATOM 1065 C CA . SER A 1 131 ? 12.831 17.702 -13.530 1.00 54.28 131 SER A CA 1
ATOM 1066 C C . SER A 1 131 ? 14.341 17.419 -13.656 1.00 54.28 131 SER A C 1
ATOM 1068 O O . SER A 1 131 ? 15.059 18.172 -14.303 1.00 54.28 131 SER A O 1
ATOM 1070 N N . SER A 1 132 ? 14.859 16.336 -13.061 1.00 53.50 132 SER A N 1
ATOM 1071 C CA . SER A 1 132 ? 16.290 15.976 -13.142 1.00 53.50 132 SER A CA 1
ATOM 1072 C C . SER A 1 132 ? 16.716 15.240 -14.430 1.00 53.50 132 SER A C 1
ATOM 1074 O O . SER A 1 132 ? 17.820 14.698 -14.457 1.00 53.50 132 SER A O 1
ATOM 1076 N N . TYR A 1 133 ? 15.877 15.203 -15.475 1.00 47.41 133 TYR A N 1
ATOM 1077 C CA . TYR A 1 133 ? 16.190 14.608 -16.784 1.00 47.41 133 TYR A CA 1
ATOM 1078 C C . TYR A 1 133 ? 15.816 15.540 -17.933 1.00 47.41 133 TYR A C 1
ATOM 1080 O O . TYR A 1 133 ? 14.656 16.007 -17.939 1.00 47.41 133 TYR A O 1
#

InterPro domains:
  IPR000276 G protein-coupled receptor, rhodopsin-like [PF00001] (4-129)
  IPR017452 GPCR, rhodopsin-like, 7TM [PS50262] (1-133)

pLDDT: mean 75.78, std 11.07, range [39.59, 95.62]

Radius of gyration: 22.61 Å; chains: 1; bounding box: 58×37×53 Å

Organism: Helobdella robusta (NCBI:txid6412)

Sequence (133 aa):
MQTRFNCTQNRAKKMVCFVWSLSIILATPILYGQSLRAVGEDGDLFWCVKMWPSKAVERLFEIWMLVLVLSIPLSVMIFAYVGICRELWNVMAMRGTMVARRYACVIFFNTISLCVIFYVIFDYVLFHTISSY